Protein AF-A0AAV7D0V3-F1 (afdb_monomer_lite)

Foldseek 3Di:
DDFCLPPDQVVDPPDDPPDDDDTDDHPDPDCVSVLVSVVVNCCVVPVPDDDDDDDDDPVVDDDPDDPDPPDPDPDPPPPPPPDDDDDDDDDDD

pLDDT: mean 78.61, std 18.82, range [41.06, 97.94]

Sequence (93 aa):
MRDSSGVERGSYVGLPCNVHVCSGPDSCFGYDPAVLQAEQIFRQMFPDEEFCPPAPNPEDIIYDGEAGPQESGPSVDLSVEAAAESAPDIPEE

Radius of gyration: 22.34 Å; chains: 1; bounding box: 62×22×58 Å

Organism: Engystomops pustulosus (NCBI:txid76066)

Secondary structure (DSSP, 8-state):
----TTS-GGGSTT--TT--------SSSSSHHHHHHHHHHHHHH-TTS-SSPPPPPGGG---TT--------------------PPPPPPP-

InterPro domains:
  IPR001738 Rab protein geranylgeranyltransferase component A [PR00893] (12-32)
  IPR001738 Rab protein geranylgeranyltransferase component A [PR00893] (47-66)
  IPR036188 FAD/NAD(P)-binding domain superfamily [G3DSA:3.50.50.60] (1-51)

Structure (mmCIF, N/CA/C/O backbone):
data_AF-A0AAV7D0V3-F1
#
_entry.id   AF-A0AAV7D0V3-F1
#
loop_
_atom_site.group_PDB
_atom_site.id
_atom_site.type_symbol
_atom_site.label_atom_id
_atom_site.label_alt_id
_atom_site.label_comp_id
_atom_site.label_asym_id
_atom_site.label_entity_id
_atom_site.label_seq_id
_atom_site.pdbx_PDB_ins_code
_atom_site.Cartn_x
_atom_site.Cartn_y
_atom_site.Cartn_z
_atom_site.occupancy
_atom_site.B_iso_or_equiv
_atom_site.auth_seq_id
_atom_site.auth_comp_id
_atom_site.auth_asym_id
_atom_site.auth_atom_id
_atom_site.pdbx_PDB_model_num
ATOM 1 N N . MET A 1 1 ? 15.332 -8.081 -10.675 1.00 62.16 1 MET A N 1
ATOM 2 C CA . MET A 1 1 ? 13.894 -8.198 -11.015 1.00 62.16 1 MET A CA 1
ATOM 3 C C . MET A 1 1 ? 13.550 -7.079 -11.987 1.00 62.16 1 MET A C 1
ATOM 5 O O . MET A 1 1 ? 14.283 -6.100 -12.015 1.00 62.16 1 MET A O 1
ATOM 9 N N . ARG A 1 2 ? 12.538 -7.246 -12.843 1.00 79.12 2 ARG A N 1
ATOM 10 C CA . ARG A 1 2 ? 12.160 -6.221 -13.828 1.00 79.12 2 ARG A CA 1
ATOM 11 C C . ARG A 1 2 ? 11.271 -5.180 -13.150 1.00 79.12 2 ARG A C 1
ATOM 13 O O . ARG A 1 2 ? 10.283 -5.571 -12.532 1.00 79.12 2 ARG A O 1
ATOM 20 N N . ASP A 1 3 ? 11.609 -3.902 -13.294 1.00 82.00 3 ASP A N 1
ATOM 21 C CA . ASP A 1 3 ? 10.729 -2.812 -12.875 1.00 82.00 3 ASP A CA 1
ATOM 22 C C . ASP A 1 3 ? 9.380 -2.955 -13.595 1.00 82.00 3 ASP A C 1
ATOM 24 O O . ASP A 1 3 ? 9.318 -3.058 -14.824 1.00 82.00 3 ASP A O 1
ATOM 28 N N . SER A 1 4 ? 8.320 -3.065 -12.799 1.00 86.06 4 SER A N 1
ATOM 29 C CA . SER A 1 4 ? 6.940 -3.234 -13.263 1.00 86.06 4 SER A CA 1
ATOM 30 C C . SER A 1 4 ? 6.049 -2.062 -12.843 1.00 86.06 4 SER A C 1
ATOM 32 O O . SER A 1 4 ? 4.844 -2.116 -13.071 1.00 86.06 4 SER A O 1
ATOM 34 N N . SER A 1 5 ? 6.618 -1.014 -12.236 1.00 83.38 5 SER A N 1
ATOM 35 C CA . SER A 1 5 ? 5.885 0.184 -11.801 1.00 83.38 5 SER A CA 1
ATOM 36 C C . SER A 1 5 ? 5.230 0.926 -12.968 1.00 83.38 5 SER A C 1
ATOM 38 O O . SER A 1 5 ? 4.144 1.475 -12.818 1.00 83.38 5 SER A O 1
ATOM 40 N N . GLY A 1 6 ? 5.840 0.869 -14.156 1.00 83.50 6 GLY A N 1
ATOM 41 C CA . GLY A 1 6 ? 5.311 1.473 -15.381 1.00 83.50 6 GLY A CA 1
ATOM 42 C C . GLY A 1 6 ? 4.228 0.661 -16.103 1.00 83.50 6 GLY A C 1
ATOM 43 O O . GLY A 1 6 ? 3.808 1.055 -17.190 1.00 83.50 6 GLY A O 1
ATOM 44 N N . VAL A 1 7 ? 3.798 -0.489 -15.571 1.00 86.44 7 VAL A N 1
ATOM 45 C CA . VAL A 1 7 ? 2.738 -1.296 -16.195 1.00 86.44 7 VAL A CA 1
ATOM 46 C C . VAL A 1 7 ? 1.369 -0.774 -15.764 1.00 86.44 7 VAL A C 1
ATOM 48 O O . VAL A 1 7 ? 0.980 -0.884 -14.603 1.00 86.44 7 VAL A O 1
ATOM 51 N N . GLU A 1 8 ? 0.604 -0.262 -16.726 1.00 84.38 8 GLU A N 1
ATOM 52 C CA . GLU A 1 8 ? -0.778 0.180 -16.521 1.00 84.38 8 GLU A CA 1
ATOM 53 C C . GLU A 1 8 ? -1.652 -0.946 -15.948 1.00 84.38 8 GLU A C 1
ATOM 55 O O . GLU A 1 8 ? -1.757 -2.025 -16.540 1.00 84.38 8 GLU A O 1
ATOM 60 N N . ARG A 1 9 ? -2.353 -0.703 -14.832 1.00 79.12 9 ARG A N 1
ATOM 61 C CA . ARG A 1 9 ? -3.197 -1.729 -14.179 1.00 79.12 9 ARG A CA 1
ATOM 62 C C . ARG A 1 9 ? -4.334 -2.229 -15.076 1.00 79.12 9 ARG A C 1
ATOM 64 O O . ARG A 1 9 ? -4.733 -3.382 -14.975 1.00 79.12 9 ARG A O 1
ATOM 71 N N . GLY A 1 10 ? -4.828 -1.388 -15.985 1.00 80.50 10 GLY A N 1
ATOM 72 C CA . GLY A 1 10 ? -5.855 -1.766 -16.963 1.00 80.50 10 GLY A CA 1
ATOM 73 C C . GLY A 1 10 ? -5.355 -2.675 -18.092 1.00 80.50 10 GLY A C 1
ATOM 74 O O . GLY A 1 10 ? -6.167 -3.174 -18.866 1.00 80.50 10 GLY A O 1
ATOM 75 N N . SER A 1 11 ? -4.040 -2.902 -18.206 1.00 87.94 11 SER A N 1
ATOM 76 C CA . SER A 1 11 ? -3.469 -3.786 -19.233 1.00 87.94 11 SER A CA 1
ATOM 77 C C . SER A 1 11 ? -3.698 -5.275 -18.946 1.00 87.94 11 SER A C 1
ATOM 79 O O . SER A 1 11 ? -3.620 -6.097 -19.861 1.00 87.94 11 SER A O 1
ATOM 81 N N . TYR A 1 12 ? -4.024 -5.634 -17.701 1.00 90.00 12 TYR A N 1
ATOM 82 C CA . TYR A 1 12 ? -4.347 -7.005 -17.323 1.00 90.00 12 TYR A CA 1
ATOM 83 C C . TYR A 1 12 ? -5.788 -7.346 -17.731 1.00 90.00 12 TYR A C 1
ATOM 85 O O . TYR A 1 12 ? -6.758 -6.884 -17.132 1.00 90.00 12 TYR A O 1
ATOM 93 N N . VAL A 1 13 ? -5.932 -8.171 -18.769 1.00 93.50 13 VAL A N 1
ATOM 94 C CA . VAL A 1 13 ? -7.235 -8.561 -19.327 1.00 93.50 13 VAL A CA 1
ATOM 95 C C . VAL A 1 13 ? -7.798 -9.784 -18.602 1.00 93.50 13 VAL A C 1
ATOM 97 O O . VAL A 1 13 ? -7.085 -10.753 -18.356 1.00 93.50 13 VAL A O 1
ATOM 100 N N . GLY A 1 14 ? -9.102 -9.763 -18.313 1.00 93.38 14 GLY A N 1
ATOM 101 C CA . GLY A 1 14 ? -9.831 -10.921 -17.782 1.00 93.38 14 GLY A CA 1
ATOM 102 C C . GLY A 1 14 ? -9.692 -11.138 -16.274 1.00 93.38 14 GLY A C 1
ATOM 103 O O . GLY A 1 14 ? -10.109 -12.185 -15.779 1.00 93.38 14 GLY A O 1
ATOM 104 N N . LEU A 1 15 ? -9.135 -10.171 -15.539 1.00 93.19 15 LEU A N 1
ATOM 105 C CA . LEU A 1 15 ? -9.102 -10.234 -14.082 1.00 93.19 15 LEU A CA 1
ATOM 106 C C . LEU A 1 15 ? -10.488 -9.929 -13.484 1.00 93.19 15 LEU A C 1
ATOM 108 O O . LEU A 1 15 ? -11.145 -8.975 -13.911 1.00 93.19 15 LEU A O 1
ATOM 112 N N . PRO A 1 16 ? -10.937 -10.708 -12.485 1.00 94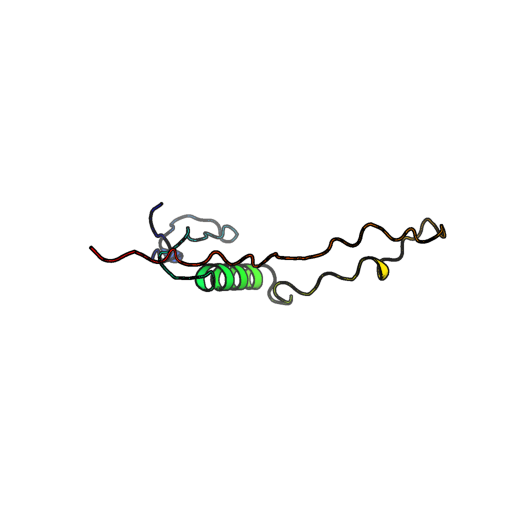.12 16 PRO A N 1
ATOM 113 C CA . PRO A 1 16 ? -12.101 -10.364 -11.677 1.00 94.12 16 PRO A CA 1
ATOM 114 C C . PRO A 1 16 ? -11.920 -9.024 -10.947 1.00 94.12 16 PRO A C 1
ATOM 116 O O . PRO A 1 16 ? -10.801 -8.633 -10.621 1.00 94.12 16 PRO A O 1
ATOM 119 N N . CYS A 1 17 ? -13.022 -8.343 -10.623 1.00 90.12 17 CYS A N 1
ATOM 120 C CA . CYS A 1 17 ? -12.997 -7.021 -9.979 1.00 90.12 17 CYS A CA 1
ATOM 121 C C . CYS A 1 17 ? -12.412 -7.002 -8.555 1.00 90.12 17 CYS A C 1
ATOM 123 O O . CYS A 1 17 ? -12.052 -5.939 -8.067 1.00 90.12 17 CYS A O 1
ATOM 125 N N . ASN A 1 18 ? -12.312 -8.157 -7.899 1.00 94.25 18 ASN A N 1
ATOM 126 C CA . ASN A 1 18 ? -11.759 -8.331 -6.555 1.00 94.25 18 ASN A CA 1
ATOM 127 C C . ASN A 1 18 ? -10.307 -8.844 -6.561 1.00 94.25 18 ASN A C 1
ATOM 129 O O . ASN A 1 18 ? -9.822 -9.340 -5.545 1.00 94.25 18 ASN A O 1
ATOM 133 N N . VAL A 1 19 ? -9.626 -8.783 -7.709 1.00 94.56 19 VAL A N 1
ATOM 134 C CA . VAL A 1 19 ? -8.202 -9.104 -7.833 1.00 94.56 19 VAL A CA 1
ATOM 135 C C . VAL A 1 19 ? -7.429 -7.812 -8.058 1.00 94.56 19 VAL A C 1
ATOM 137 O O . VAL A 1 19 ? -7.608 -7.135 -9.068 1.00 94.56 19 VAL A O 1
ATOM 140 N N . HIS A 1 20 ? -6.535 -7.491 -7.127 1.00 92.94 20 HIS A N 1
ATOM 141 C CA . HIS A 1 20 ? -5.671 -6.316 -7.205 1.00 92.94 20 HIS A CA 1
ATOM 142 C C . HIS A 1 20 ? -4.247 -6.745 -7.571 1.00 92.94 20 HIS A C 1
ATOM 144 O O . HIS A 1 20 ? -3.717 -7.704 -7.011 1.00 92.94 20 HIS A O 1
ATOM 150 N N . VAL A 1 21 ? -3.628 -6.038 -8.517 1.00 92.69 21 VAL A N 1
ATOM 151 C CA . VAL A 1 21 ? -2.249 -6.295 -8.957 1.00 92.69 21 VAL A CA 1
ATOM 152 C C . VAL A 1 21 ? -1.325 -5.231 -8.377 1.00 92.69 21 VAL A C 1
ATOM 154 O O . VAL A 1 21 ? -1.590 -4.036 -8.526 1.00 92.69 21 VAL A O 1
ATOM 157 N N . CYS A 1 22 ? -0.234 -5.677 -7.756 1.00 92.88 22 CYS A N 1
ATOM 158 C CA . CYS A 1 22 ? 0.831 -4.818 -7.249 1.00 92.88 22 CYS A CA 1
ATOM 159 C C . CYS A 1 22 ? 2.043 -4.848 -8.182 1.00 92.88 22 CYS A C 1
ATOM 161 O O . CYS A 1 22 ? 2.309 -5.849 -8.854 1.00 92.88 22 CYS A O 1
ATOM 163 N N . SER A 1 23 ? 2.786 -3.749 -8.211 1.00 91.69 23 SER A N 1
ATOM 164 C CA . SER A 1 23 ? 4.060 -3.676 -8.920 1.00 91.69 23 SER A CA 1
ATOM 165 C C . SER A 1 23 ? 5.161 -4.325 -8.085 1.00 91.69 23 SER A C 1
ATOM 167 O O . SER A 1 23 ? 5.091 -4.379 -6.859 1.00 91.69 23 SER A O 1
ATOM 169 N N . GLY A 1 24 ? 6.191 -4.831 -8.763 1.00 90.38 24 GLY A N 1
ATOM 170 C CA . GLY A 1 24 ? 7.443 -5.193 -8.103 1.00 90.38 24 GLY A CA 1
ATOM 171 C C . GLY A 1 24 ? 8.227 -3.955 -7.646 1.00 90.38 24 GLY A C 1
ATOM 172 O O . GLY A 1 24 ? 7.773 -2.831 -7.869 1.00 90.38 24 GLY A O 1
ATOM 173 N N . PRO A 1 25 ? 9.417 -4.152 -7.052 1.00 90.19 25 PRO A N 1
ATOM 174 C CA . PRO A 1 25 ? 10.307 -3.046 -6.720 1.00 90.19 25 PRO A CA 1
ATOM 175 C C . PRO A 1 25 ? 10.694 -2.274 -7.985 1.00 90.19 25 PRO A C 1
ATOM 177 O O . PRO A 1 25 ? 10.971 -2.875 -9.031 1.00 90.19 25 PRO A O 1
ATOM 180 N N . ASP A 1 26 ? 10.714 -0.954 -7.867 1.00 88.75 26 ASP A N 1
ATOM 181 C CA . ASP A 1 26 ? 11.118 -0.034 -8.922 1.00 88.75 26 ASP A CA 1
ATOM 182 C C . ASP A 1 26 ? 12.553 0.467 -8.699 1.00 88.75 26 ASP A C 1
ATOM 184 O O . ASP A 1 26 ? 13.258 0.043 -7.780 1.00 88.75 26 ASP A O 1
ATOM 188 N N . SER A 1 27 ? 13.028 1.318 -9.609 1.00 89.50 27 SER A N 1
ATOM 189 C CA . SER A 1 27 ? 14.328 1.979 -9.477 1.00 89.50 27 SER A CA 1
ATOM 190 C C . SER A 1 27 ? 14.272 3.278 -8.666 1.00 89.50 27 SER A C 1
ATOM 192 O O . SER A 1 27 ? 15.273 3.998 -8.624 1.00 89.50 27 SER A O 1
ATOM 194 N N . CYS A 1 28 ? 13.119 3.637 -8.091 1.00 88.31 28 CYS A N 1
ATOM 195 C CA . CYS A 1 28 ? 13.009 4.830 -7.267 1.00 88.31 28 CYS A CA 1
ATOM 196 C C . CYS A 1 28 ? 13.736 4.610 -5.938 1.00 88.31 28 CYS A C 1
ATOM 198 O O . CYS A 1 28 ? 13.875 3.499 -5.430 1.00 88.31 28 CYS A O 1
ATOM 200 N N . PHE A 1 29 ? 14.242 5.702 -5.375 1.00 91.50 29 PHE A N 1
ATOM 201 C CA . PHE A 1 29 ? 14.840 5.665 -4.052 1.00 91.50 29 PHE A CA 1
ATOM 202 C C . PHE A 1 29 ? 13.734 5.739 -2.996 1.00 91.50 29 PHE A C 1
ATOM 204 O O . PHE A 1 29 ? 12.900 6.640 -3.048 1.00 91.50 29 PHE A O 1
ATOM 211 N N . GLY A 1 30 ? 13.749 4.821 -2.030 1.00 91.75 30 GLY A N 1
ATOM 212 C CA . GLY A 1 30 ? 12.748 4.759 -0.965 1.00 91.75 30 GLY A CA 1
ATOM 213 C C . GLY A 1 30 ? 11.537 3.894 -1.316 1.00 91.75 30 GLY A C 1
ATOM 214 O O . GLY A 1 30 ? 11.615 3.006 -2.161 1.00 91.75 30 GLY A O 1
ATOM 215 N N . TYR A 1 31 ? 10.426 4.128 -0.613 1.00 93.69 31 TYR A N 1
ATOM 216 C CA . TYR A 1 31 ? 9.236 3.266 -0.660 1.00 93.69 31 TYR A CA 1
ATOM 217 C C . TYR A 1 31 ? 7.945 4.009 -1.007 1.00 93.69 31 TYR A C 1
ATOM 219 O O . TYR A 1 31 ? 6.877 3.396 -0.996 1.00 93.69 31 TYR A O 1
ATOM 227 N N . ASP A 1 32 ? 8.018 5.301 -1.338 1.00 94.38 32 ASP A N 1
ATOM 228 C CA . ASP A 1 32 ? 6.834 6.121 -1.616 1.00 94.38 32 ASP A CA 1
ATOM 229 C C . ASP A 1 32 ? 5.906 5.490 -2.672 1.00 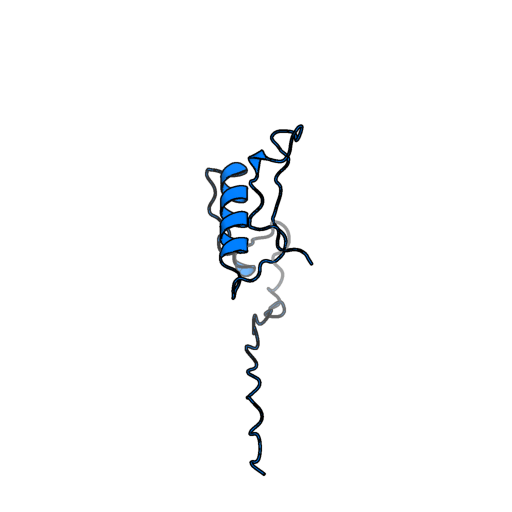94.38 32 ASP A C 1
ATOM 231 O O . ASP A 1 32 ? 4.701 5.409 -2.419 1.00 94.38 32 ASP A O 1
ATOM 235 N N . PRO A 1 33 ? 6.409 4.950 -3.806 1.00 92.75 33 PRO A N 1
ATOM 236 C CA . PRO A 1 33 ? 5.540 4.326 -4.805 1.00 92.75 33 PRO A CA 1
ATOM 237 C C . PRO A 1 33 ? 4.784 3.103 -4.267 1.00 92.75 33 PRO A C 1
ATOM 239 O O . PRO A 1 33 ? 3.604 2.913 -4.574 1.00 92.75 33 PRO A O 1
ATOM 242 N N . ALA A 1 34 ? 5.437 2.296 -3.427 1.00 93.81 34 ALA A N 1
ATOM 243 C CA . ALA A 1 34 ? 4.834 1.116 -2.815 1.00 93.81 34 ALA A CA 1
ATOM 244 C C . ALA A 1 34 ? 3.774 1.499 -1.770 1.00 93.81 34 ALA A C 1
ATOM 246 O O . ALA A 1 34 ? 2.684 0.924 -1.763 1.00 93.81 34 ALA A O 1
ATOM 247 N N . VAL A 1 35 ? 4.061 2.498 -0.928 1.00 95.88 35 VAL A N 1
ATOM 248 C CA . VAL A 1 35 ? 3.126 2.998 0.094 1.00 95.88 35 VAL A CA 1
ATOM 249 C C . VAL A 1 35 ? 1.879 3.590 -0.563 1.00 95.88 35 VAL A C 1
ATOM 251 O O . VAL A 1 35 ? 0.763 3.218 -0.202 1.00 95.88 35 VAL A O 1
ATOM 254 N N . LEU A 1 36 ? 2.051 4.423 -1.594 1.00 95.00 36 LEU A N 1
ATOM 255 C CA . LEU A 1 36 ? 0.938 5.002 -2.352 1.00 95.00 36 LEU A CA 1
ATOM 256 C C . LEU A 1 36 ? 0.080 3.923 -3.029 1.00 95.00 36 LEU A C 1
ATOM 258 O O . LEU A 1 36 ? -1.150 4.004 -3.022 1.00 95.00 36 LEU A O 1
ATOM 262 N N . GLN A 1 37 ? 0.705 2.891 -3.606 1.00 95.06 37 GLN A N 1
ATOM 263 C CA . GLN A 1 37 ? -0.023 1.765 -4.194 1.00 95.06 37 GLN A CA 1
ATOM 264 C C . GLN A 1 37 ? -0.845 1.009 -3.143 1.00 95.06 37 GLN A C 1
ATOM 266 O O . GLN A 1 37 ? -2.002 0.678 -3.418 1.00 95.06 37 GLN A O 1
ATOM 271 N N . ALA A 1 38 ? -0.269 0.747 -1.969 1.00 96.75 38 ALA A N 1
ATOM 272 C CA . ALA A 1 38 ? -0.949 0.061 -0.877 1.00 96.75 38 ALA A CA 1
ATOM 273 C C . ALA A 1 38 ? -2.154 0.866 -0.367 1.00 96.75 38 ALA A C 1
ATOM 275 O O . ALA A 1 38 ? -3.250 0.318 -0.264 1.00 96.75 38 ALA A O 1
ATOM 276 N N . GLU A 1 39 ? -1.989 2.172 -0.149 1.00 97.19 39 GLU A N 1
ATOM 277 C CA . GLU A 1 39 ? -3.057 3.081 0.286 1.00 97.19 39 GLU A CA 1
ATOM 278 C C . GLU A 1 39 ? -4.217 3.134 -0.724 1.00 97.19 39 GLU A C 1
ATOM 280 O O . GLU A 1 39 ? -5.390 3.077 -0.351 1.00 97.19 39 GLU A O 1
ATOM 285 N N . GLN A 1 40 ? -3.912 3.184 -2.026 1.00 95.50 40 GLN A N 1
ATOM 286 C CA . GLN A 1 40 ? -4.929 3.156 -3.081 1.00 95.50 40 GLN A CA 1
ATOM 287 C C . GLN A 1 40 ? -5.739 1.857 -3.082 1.00 95.50 40 GLN A C 1
ATOM 289 O O . GLN A 1 40 ? -6.956 1.897 -3.247 1.00 95.50 40 GLN A O 1
ATOM 294 N N . ILE A 1 41 ? -5.073 0.708 -2.931 1.00 95.88 41 ILE A N 1
ATOM 295 C CA . ILE A 1 41 ? -5.745 -0.597 -2.879 1.00 95.88 41 ILE A CA 1
ATOM 296 C C . ILE A 1 41 ? -6.580 -0.700 -1.599 1.00 95.88 41 ILE A C 1
ATOM 298 O O . ILE A 1 41 ? -7.735 -1.116 -1.661 1.00 95.88 41 ILE A O 1
ATOM 302 N N . PHE A 1 42 ? -6.044 -0.256 -0.461 1.00 97.94 42 PHE A N 1
ATOM 303 C CA . PHE A 1 42 ? -6.764 -0.232 0.809 1.00 97.94 42 PHE A CA 1
ATOM 304 C C . PHE A 1 42 ? -8.068 0.560 0.708 1.00 97.94 42 PHE A C 1
ATOM 306 O O . PHE A 1 42 ? -9.122 0.011 1.002 1.00 97.94 42 PHE A O 1
ATOM 313 N N . ARG A 1 43 ? -8.034 1.792 0.183 1.00 97.00 43 ARG A N 1
ATOM 314 C CA . ARG A 1 43 ? -9.239 2.625 0.008 1.00 97.00 43 ARG A CA 1
ATOM 315 C C . ARG A 1 43 ? -10.271 2.037 -0.955 1.00 97.00 43 ARG A C 1
ATOM 317 O O . ARG A 1 43 ? -11.449 2.357 -0.850 1.00 97.00 43 ARG A O 1
ATOM 324 N N . GLN A 1 44 ? -9.850 1.203 -1.908 1.00 94.94 44 GLN A N 1
ATOM 325 C CA . GLN A 1 44 ? -10.785 0.482 -2.780 1.00 94.94 44 GLN A CA 1
ATOM 326 C C . GLN A 1 44 ? -11.528 -0.626 -2.027 1.00 94.94 44 GLN A C 1
ATOM 328 O O . GLN A 1 44 ? -12.687 -0.889 -2.334 1.00 94.94 44 GLN A O 1
ATOM 333 N N . MET A 1 45 ? -10.866 -1.275 -1.065 1.00 95.94 45 MET A N 1
ATOM 334 C CA . MET A 1 45 ? -11.446 -2.358 -0.266 1.00 95.94 45 MET A CA 1
ATOM 335 C C . MET A 1 45 ? -12.228 -1.833 0.949 1.00 95.94 45 MET A C 1
ATOM 337 O O . MET A 1 45 ? -13.282 -2.373 1.273 1.00 95.94 45 MET A O 1
ATOM 341 N N . PHE A 1 46 ? -11.728 -0.772 1.586 1.00 96.81 46 PHE A N 1
ATOM 342 C CA . PHE A 1 46 ? -12.230 -0.183 2.829 1.00 96.81 46 PHE A CA 1
ATOM 343 C C . PHE A 1 46 ? -12.312 1.348 2.686 1.00 96.81 46 PHE A C 1
ATOM 345 O O . PHE A 1 46 ? -11.416 2.067 3.127 1.00 96.81 46 PHE A O 1
ATOM 352 N N . PRO A 1 47 ? -13.352 1.880 2.022 1.00 96.00 47 PRO A N 1
ATOM 353 C CA . PRO A 1 47 ? -13.433 3.307 1.698 1.00 96.00 47 PRO A CA 1
ATOM 354 C C . PRO A 1 47 ? -13.627 4.209 2.923 1.00 96.00 47 PRO A C 1
ATOM 356 O O . PRO A 1 47 ? -13.231 5.372 2.887 1.00 96.00 47 PRO A O 1
ATOM 359 N N . ASP A 1 48 ? -14.227 3.672 3.986 1.00 97.38 48 ASP A N 1
ATOM 360 C CA . ASP A 1 48 ? -14.582 4.415 5.197 1.00 97.38 48 ASP A CA 1
ATOM 361 C C . ASP A 1 48 ? -13.557 4.244 6.334 1.00 97.38 48 ASP A C 1
ATOM 363 O O . ASP A 1 48 ? -13.724 4.840 7.398 1.00 97.38 48 ASP A O 1
ATOM 367 N N . GLU A 1 49 ? -12.504 3.440 6.134 1.00 97.19 49 GLU A N 1
ATOM 368 C CA . GLU A 1 49 ? -11.457 3.225 7.138 1.00 97.19 49 GLU A CA 1
ATOM 369 C C . GLU A 1 49 ? -10.206 4.075 6.888 1.00 97.19 49 GLU A C 1
ATOM 371 O O . GLU A 1 49 ? -9.872 4.450 5.760 1.00 97.19 49 GLU A O 1
ATOM 376 N N . GLU A 1 50 ? -9.487 4.370 7.972 1.00 96.56 50 GLU A N 1
ATOM 377 C CA . GLU A 1 50 ? -8.186 5.030 7.915 1.00 96.56 50 GLU A CA 1
ATOM 378 C C . GLU A 1 50 ? -7.098 4.037 7.483 1.00 96.56 50 GLU A C 1
ATOM 380 O O . GLU A 1 50 ? -7.106 2.870 7.869 1.00 96.56 50 GLU A O 1
ATOM 385 N N . PHE A 1 51 ? -6.140 4.497 6.677 1.00 97.38 51 PHE A N 1
ATOM 386 C CA . PHE A 1 51 ? -5.018 3.667 6.253 1.00 97.38 51 PHE A CA 1
ATOM 387 C C . PHE A 1 51 ? -3.963 3.576 7.362 1.00 97.38 51 PHE A C 1
ATOM 389 O O . PHE A 1 51 ? -3.307 4.568 7.667 1.00 97.38 51 PHE A O 1
ATOM 396 N N . CYS A 1 52 ? -3.773 2.371 7.907 1.00 95.50 52 CYS A N 1
ATOM 397 C CA . CYS A 1 52 ? -2.795 2.063 8.959 1.00 95.50 52 CYS A CA 1
ATOM 398 C C . CYS A 1 52 ? -2.931 2.937 10.225 1.00 95.50 52 CYS A C 1
ATOM 400 O O . CYS A 1 52 ? -1.958 3.591 10.613 1.00 95.50 52 CYS A O 1
ATOM 402 N N . PRO A 1 53 ? -4.097 2.931 10.903 1.00 95.25 53 PRO A N 1
ATOM 403 C CA . PRO A 1 53 ? -4.232 3.602 12.188 1.00 95.25 53 PRO A CA 1
ATOM 404 C C . PRO A 1 53 ? -3.286 2.968 13.222 1.00 95.25 53 PRO A C 1
ATOM 406 O O . PRO A 1 53 ? -2.940 1.783 13.106 1.00 95.25 53 PRO A O 1
ATOM 409 N N . PRO A 1 54 ? -2.866 3.720 14.254 1.00 91.69 54 PRO A N 1
ATOM 410 C CA . PRO A 1 54 ? -2.077 3.156 15.338 1.00 91.69 54 PRO A CA 1
ATOM 411 C C . PRO A 1 54 ? -2.854 2.014 15.997 1.00 91.69 54 PRO A C 1
ATOM 413 O O . PRO A 1 54 ? -4.039 2.149 16.311 1.00 91.69 54 PRO A O 1
ATOM 416 N N . ALA A 1 55 ? -2.180 0.882 16.199 1.00 90.94 55 ALA A N 1
ATOM 417 C CA . ALA A 1 55 ? -2.767 -0.227 16.934 1.00 90.94 55 ALA A CA 1
ATOM 418 C C . ALA A 1 55 ? -3.144 0.237 18.356 1.00 90.94 55 ALA A C 1
ATOM 420 O O . ALA A 1 55 ? -2.410 1.042 18.939 1.00 90.94 55 ALA A O 1
ATOM 421 N N . PRO A 1 56 ? -4.262 -0.251 18.924 1.00 89.19 56 PRO A N 1
ATOM 422 C CA . PRO A 1 56 ? -4.600 0.040 20.314 1.00 89.19 56 PRO A CA 1
ATOM 423 C C . PRO A 1 56 ? -3.482 -0.463 21.234 1.00 89.19 56 PRO A C 1
ATOM 425 O O . PRO A 1 56 ? -2.884 -1.510 20.956 1.00 89.19 56 PRO A O 1
ATOM 428 N N . ASN A 1 57 ? -3.191 0.260 22.320 1.00 88.94 57 ASN A N 1
ATOM 429 C CA . ASN A 1 57 ? -2.152 -0.191 23.240 1.00 88.94 57 ASN A CA 1
ATOM 430 C C . ASN A 1 57 ? -2.584 -1.505 23.903 1.00 88.94 57 ASN A C 1
ATOM 432 O O . ASN A 1 57 ? -3.770 -1.694 24.191 1.00 88.94 57 ASN A O 1
ATOM 436 N N . PRO A 1 58 ? -1.644 -2.422 24.183 1.00 87.81 58 PRO A N 1
ATOM 437 C CA . PRO A 1 58 ? -1.982 -3.705 24.787 1.00 87.81 58 PRO A CA 1
ATOM 438 C C . PRO A 1 58 ? -2.619 -3.548 26.175 1.00 87.81 58 PRO A C 1
ATOM 440 O O . PRO A 1 58 ? -3.460 -4.368 26.539 1.00 87.81 58 PRO A O 1
ATOM 443 N N . GLU A 1 59 ? -2.275 -2.496 26.929 1.00 86.25 59 GLU A N 1
ATOM 444 C CA . GLU A 1 59 ? -2.910 -2.204 28.220 1.00 86.25 59 GLU A CA 1
ATOM 445 C C . GLU A 1 59 ? -4.385 -1.779 28.127 1.00 86.25 59 GLU A C 1
ATOM 447 O O . GLU A 1 59 ? -5.111 -1.922 29.110 1.00 86.25 59 GLU A O 1
ATOM 452 N N . ASP A 1 60 ? -4.845 -1.298 26.966 1.00 86.38 60 ASP A N 1
ATOM 453 C CA . ASP A 1 60 ? -6.229 -0.853 26.760 1.00 86.38 60 ASP A CA 1
ATOM 454 C C . ASP A 1 60 ? -7.192 -2.036 26.511 1.00 86.38 60 ASP A C 1
ATOM 456 O O . ASP A 1 60 ? -8.416 -1.873 26.509 1.00 86.38 60 ASP A O 1
ATOM 460 N N . ILE A 1 61 ? -6.664 -3.247 26.302 1.00 85.44 61 ILE A N 1
ATOM 461 C CA . ILE A 1 61 ? -7.450 -4.449 26.007 1.00 85.44 61 ILE A CA 1
ATOM 462 C C . ILE A 1 61 ? -7.876 -5.119 27.321 1.00 85.44 61 ILE A C 1
ATOM 464 O O . ILE A 1 61 ? -7.085 -5.784 27.989 1.00 85.44 61 ILE A O 1
ATOM 468 N N . ILE A 1 62 ? -9.155 -4.988 27.687 1.00 84.69 62 ILE A N 1
ATOM 469 C CA . ILE A 1 62 ? -9.727 -5.648 28.871 1.00 84.69 62 ILE A CA 1
ATOM 470 C C . ILE A 1 62 ? -10.233 -7.046 28.493 1.00 84.69 62 ILE A C 1
ATOM 472 O O . ILE A 1 62 ? -11.153 -7.184 27.686 1.00 84.69 62 ILE A O 1
ATOM 476 N N . TYR A 1 63 ? -9.670 -8.086 29.112 1.00 82.50 63 TYR A N 1
ATOM 477 C CA . TYR A 1 63 ? -10.143 -9.465 28.971 1.00 82.50 63 TYR A CA 1
ATOM 478 C C . TYR A 1 63 ? -11.217 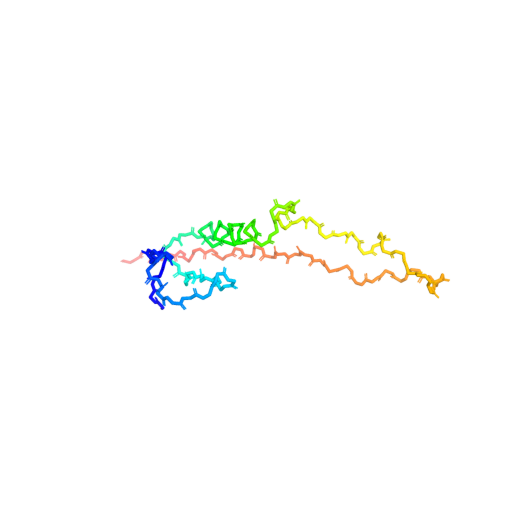-9.774 30.023 1.00 82.50 63 TYR A C 1
ATOM 480 O O . TYR A 1 63 ? -10.995 -9.575 31.214 1.00 82.50 63 TYR A O 1
ATOM 488 N N . ASP A 1 64 ? -12.354 -10.333 29.605 1.00 77.94 64 ASP A N 1
ATOM 489 C CA . ASP A 1 64 ? -13.513 -10.663 30.465 1.00 77.94 64 ASP A CA 1
ATOM 490 C C . ASP A 1 64 ? -13.258 -11.846 31.441 1.00 77.94 64 ASP A C 1
ATOM 492 O O . ASP A 1 64 ? -14.184 -12.399 32.028 1.00 77.94 64 ASP A O 1
ATOM 496 N N . GLY A 1 65 ? -11.999 -12.288 31.589 1.00 69.94 65 GLY A N 1
ATOM 497 C CA . GLY A 1 65 ? -11.645 -13.586 32.176 1.00 69.94 65 GLY A CA 1
ATOM 498 C C . GLY A 1 65 ? -10.659 -13.603 33.347 1.00 69.94 65 GLY A C 1
ATOM 499 O O . GLY A 1 65 ? -10.705 -14.561 34.109 1.00 69.94 65 GLY A O 1
ATOM 500 N N . GLU A 1 66 ? -9.801 -12.598 33.559 1.00 59.19 66 GLU A N 1
ATOM 501 C CA . GLU A 1 66 ? -8.756 -12.694 34.595 1.00 59.19 66 GLU A CA 1
ATOM 502 C C . GLU A 1 66 ? -8.361 -11.324 35.166 1.00 59.19 66 GLU A C 1
ATOM 504 O O . GLU A 1 66 ? -7.554 -10.587 34.610 1.00 59.19 66 GLU A O 1
ATOM 509 N N . ALA A 1 67 ? -8.887 -11.009 36.352 1.00 56.81 67 ALA A N 1
ATOM 510 C CA . ALA A 1 67 ? -8.263 -10.057 37.266 1.00 56.81 67 ALA A CA 1
ATOM 511 C C . ALA A 1 67 ? -7.069 -10.744 37.965 1.00 56.81 67 ALA A C 1
ATOM 513 O O . ALA A 1 67 ? -7.128 -11.068 39.150 1.00 56.81 67 ALA A O 1
ATOM 514 N N . GLY A 1 68 ? -6.014 -11.040 37.205 1.00 59.31 68 GLY A N 1
ATOM 515 C CA . GLY A 1 68 ? -4.703 -11.460 37.711 1.00 59.31 68 GLY A CA 1
ATOM 516 C C . GLY A 1 68 ? -3.702 -10.301 37.637 1.00 59.31 68 GLY A C 1
ATOM 517 O O . GLY A 1 68 ? -3.937 -9.365 36.872 1.00 59.31 68 GLY A O 1
ATOM 518 N N . PRO A 1 69 ? -2.613 -10.297 38.435 1.00 54.28 69 PRO A N 1
ATOM 519 C CA . PRO A 1 69 ? -1.629 -9.218 38.415 1.00 54.28 69 PRO A CA 1
ATOM 520 C C . PRO A 1 69 ? -1.137 -8.997 36.988 1.00 54.28 69 PRO A C 1
ATOM 522 O O . PRO A 1 69 ? -0.692 -9.945 36.350 1.00 54.28 69 PRO A O 1
ATOM 525 N N . GLN A 1 70 ? -1.238 -7.759 36.505 1.00 57.84 70 GLN A N 1
ATOM 526 C CA . GLN A 1 70 ? -0.710 -7.357 35.209 1.00 57.84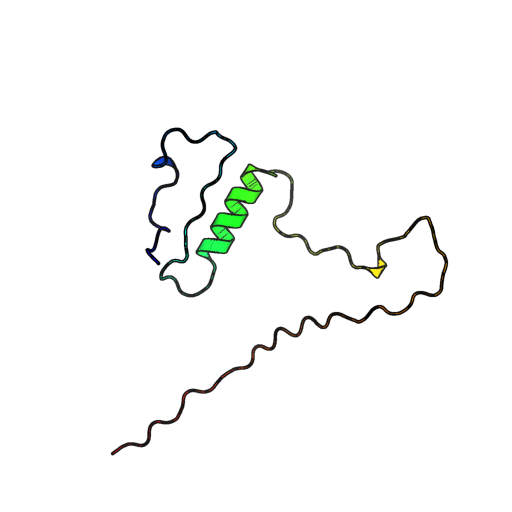 70 GLN A CA 1
ATOM 527 C C . GLN A 1 70 ? 0.799 -7.598 35.223 1.00 57.84 70 GLN A C 1
ATOM 529 O O . GLN A 1 70 ? 1.567 -6.795 35.755 1.00 57.84 70 GLN A O 1
ATOM 534 N N . GLU A 1 71 ? 1.231 -8.748 34.717 1.00 52.75 71 GLU A N 1
ATOM 535 C CA . GLU A 1 71 ? 2.630 -8.950 34.408 1.00 52.75 71 GLU A CA 1
ATOM 536 C C . GLU A 1 71 ? 2.966 -7.983 33.277 1.00 52.75 71 GLU A C 1
ATOM 538 O O . GLU A 1 71 ? 2.319 -7.967 32.231 1.00 52.75 71 GLU A O 1
ATOM 543 N N . SER A 1 72 ? 3.935 -7.106 33.532 1.00 55.16 72 SER A N 1
ATOM 544 C CA . SER A 1 72 ? 4.577 -6.310 32.499 1.00 55.16 72 SER A CA 1
ATOM 545 C C . SER A 1 72 ? 5.134 -7.279 31.460 1.00 55.16 72 SER A C 1
ATOM 547 O O . SER A 1 72 ? 6.226 -7.822 31.626 1.00 55.16 72 SER A O 1
ATOM 549 N N . GLY A 1 73 ? 4.344 -7.544 30.418 1.00 53.84 73 GLY A N 1
ATOM 550 C CA . GLY A 1 73 ? 4.805 -8.252 29.237 1.00 53.84 73 GLY A CA 1
ATOM 551 C C . GLY A 1 73 ? 6.044 -7.542 28.693 1.00 53.84 73 GLY A C 1
ATOM 552 O O . GLY A 1 73 ? 6.188 -6.331 28.893 1.00 53.84 73 GLY A O 1
ATOM 553 N N . PRO A 1 74 ? 6.973 -8.269 28.053 1.00 48.22 74 PRO A N 1
ATOM 554 C CA . PRO A 1 74 ? 8.192 -7.665 27.548 1.00 48.22 74 PRO A CA 1
ATOM 555 C C . PRO A 1 74 ? 7.812 -6.510 26.624 1.00 48.22 74 PRO A C 1
ATOM 557 O O . PRO A 1 74 ? 7.155 -6.710 25.603 1.00 48.22 74 PRO A O 1
ATOM 560 N N . SER A 1 75 ? 8.210 -5.299 27.008 1.00 54.28 75 SER A N 1
ATOM 561 C CA . SER A 1 75 ? 8.206 -4.131 26.143 1.00 54.28 75 SER A CA 1
ATOM 562 C C . SER A 1 75 ? 8.964 -4.515 24.877 1.00 54.28 75 SER A C 1
ATOM 564 O O . SER A 1 75 ? 10.183 -4.694 24.913 1.00 54.28 75 SER A O 1
ATOM 566 N N . VAL A 1 76 ? 8.235 -4.721 23.778 1.00 53.34 76 VAL A N 1
ATOM 567 C CA . VAL A 1 76 ? 8.835 -4.849 22.453 1.00 53.34 76 VAL A CA 1
ATOM 568 C C . VAL A 1 76 ? 9.359 -3.469 22.094 1.00 53.34 76 VAL A C 1
ATOM 570 O O . VAL A 1 76 ? 8.647 -2.611 21.582 1.00 53.34 76 VAL A O 1
ATOM 573 N N . ASP A 1 77 ? 10.603 -3.232 22.488 1.00 45.22 77 ASP A N 1
ATOM 574 C CA . ASP A 1 77 ? 11.356 -2.050 22.122 1.00 45.22 77 ASP A CA 1
ATOM 575 C C . ASP A 1 77 ? 11.431 -2.014 20.590 1.00 45.22 77 ASP A C 1
ATOM 577 O O . ASP A 1 77 ? 12.160 -2.782 19.961 1.00 45.22 77 ASP A O 1
ATOM 581 N N . LEU A 1 78 ? 10.617 -1.154 19.977 1.00 55.41 78 LEU A N 1
ATOM 582 C CA . LEU A 1 78 ? 10.720 -0.776 18.571 1.00 55.41 78 LEU A CA 1
ATOM 583 C C . LEU A 1 78 ? 11.966 0.110 18.379 1.00 55.41 78 LEU A C 1
ATOM 585 O O . LEU A 1 78 ? 11.880 1.195 17.806 1.00 55.41 78 LEU A O 1
ATOM 589 N N . SER A 1 79 ? 13.142 -0.339 18.832 1.00 45.09 79 SER A N 1
ATOM 590 C CA . SER A 1 79 ? 14.408 0.144 18.290 1.00 45.09 79 SER A CA 1
ATOM 591 C C . SER A 1 79 ? 14.546 -0.423 16.887 1.00 45.09 79 SER A C 1
ATOM 593 O O . SER A 1 79 ? 15.169 -1.457 16.649 1.00 45.09 79 SER A O 1
ATOM 595 N N . VAL A 1 80 ? 13.973 0.292 15.919 1.00 46.34 80 VAL A N 1
ATOM 596 C CA . VAL A 1 80 ? 14.619 0.384 14.613 1.00 46.34 80 VAL A CA 1
ATOM 597 C C . VAL A 1 80 ? 15.963 1.061 14.874 1.00 46.34 80 VAL A C 1
ATOM 599 O O . VAL A 1 80 ? 16.075 2.283 14.919 1.00 46.34 80 VAL A O 1
ATOM 602 N N . GLU A 1 81 ? 16.978 0.234 15.116 1.00 41.72 81 GLU A N 1
ATOM 603 C CA . GLU A 1 81 ? 18.379 0.607 14.991 1.00 41.72 81 GLU A CA 1
ATOM 604 C C . GLU A 1 81 ? 18.597 1.083 13.552 1.00 41.72 81 GLU A C 1
ATOM 606 O O . GLU A 1 81 ? 18.858 0.305 12.633 1.00 41.72 81 GLU A O 1
ATOM 611 N N . ALA A 1 82 ? 18.483 2.393 13.349 1.00 49.88 82 ALA A N 1
ATOM 612 C CA . ALA A 1 82 ? 19.134 3.078 12.249 1.00 49.88 82 ALA A CA 1
ATOM 613 C C . ALA A 1 82 ? 20.645 3.104 12.540 1.00 49.88 82 ALA A C 1
ATOM 615 O O . ALA A 1 82 ? 21.218 4.140 12.874 1.00 49.88 82 ALA A O 1
ATOM 616 N N . ALA A 1 83 ? 21.287 1.938 12.454 1.00 41.06 83 ALA A N 1
ATOM 617 C CA . ALA A 1 83 ? 22.734 1.830 12.460 1.00 41.06 83 ALA A CA 1
ATOM 618 C C . ALA A 1 83 ? 23.252 2.299 11.094 1.00 41.06 83 ALA A C 1
ATOM 620 O O . ALA A 1 83 ? 23.144 1.615 10.077 1.00 41.06 83 ALA A O 1
ATOM 621 N N . ALA A 1 84 ? 23.769 3.525 11.090 1.00 49.44 84 ALA A N 1
ATOM 622 C CA . ALA A 1 84 ? 24.606 4.066 10.037 1.00 49.44 84 ALA A CA 1
ATOM 623 C C . ALA A 1 84 ? 25.834 3.171 9.817 1.00 49.44 84 ALA A C 1
ATOM 625 O O . ALA A 1 84 ? 26.494 2.799 10.786 1.00 49.44 84 ALA A O 1
ATOM 626 N N . GLU A 1 85 ? 26.212 2.925 8.561 1.00 41.31 85 GLU A N 1
ATOM 627 C CA . GLU A 1 85 ? 27.592 2.558 8.254 1.00 41.31 85 GLU A CA 1
ATOM 628 C C . GLU A 1 85 ? 28.208 3.570 7.285 1.00 41.31 85 GLU A C 1
ATOM 630 O O . GLU A 1 85 ? 27.728 3.832 6.181 1.00 41.31 85 GLU A O 1
ATOM 635 N N . SER A 1 86 ? 29.249 4.196 7.824 1.00 46.00 86 SER A N 1
ATOM 636 C CA . SER A 1 86 ? 30.154 5.183 7.260 1.00 46.00 86 SER A CA 1
ATOM 637 C C . SER A 1 86 ? 30.762 4.739 5.930 1.00 46.00 86 SER A C 1
ATOM 639 O O . SER A 1 86 ? 31.217 3.606 5.793 1.00 46.00 86 SER A O 1
ATOM 641 N N . ALA A 1 87 ? 30.877 5.674 4.984 1.00 55.75 87 ALA A N 1
ATOM 642 C CA . ALA A 1 87 ? 31.750 5.521 3.825 1.00 55.75 87 ALA A CA 1
ATOM 643 C C . ALA A 1 87 ? 33.191 5.209 4.285 1.00 55.75 87 ALA A C 1
ATOM 645 O O . ALA A 1 87 ? 33.670 5.868 5.217 1.00 55.75 87 ALA A O 1
ATOM 646 N N . PRO A 1 88 ? 33.896 4.243 3.669 1.00 49.66 88 PRO A N 1
ATOM 647 C CA . PRO A 1 88 ? 35.326 4.101 3.877 1.00 49.66 88 PRO A CA 1
ATOM 648 C C . PRO A 1 88 ? 36.076 5.178 3.083 1.00 49.66 88 PRO A C 1
ATOM 650 O O . PRO A 1 88 ? 35.887 5.342 1.877 1.00 49.66 88 PRO A O 1
ATOM 653 N N . ASP A 1 89 ? 36.919 5.906 3.808 1.00 49.44 89 ASP A N 1
ATOM 654 C CA . ASP A 1 89 ? 37.949 6.818 3.317 1.00 49.44 89 ASP A CA 1
ATOM 655 C C . ASP A 1 89 ? 38.871 6.078 2.326 1.00 49.44 89 ASP A C 1
ATOM 657 O O . ASP A 1 89 ? 39.448 5.039 2.657 1.00 49.44 89 ASP A O 1
ATOM 661 N N . ILE A 1 90 ? 38.948 6.568 1.086 1.00 65.00 90 ILE A N 1
ATOM 662 C CA . ILE A 1 90 ? 39.837 6.035 0.047 1.00 65.00 90 ILE A CA 1
ATOM 663 C C . ILE A 1 90 ? 41.186 6.747 0.213 1.00 65.00 90 ILE A C 1
ATOM 665 O O . ILE A 1 90 ? 41.224 7.960 0.002 1.00 65.00 90 ILE A O 1
ATOM 669 N N . PRO A 1 91 ? 42.294 6.059 0.543 1.00 56.31 91 PRO A N 1
ATOM 670 C CA .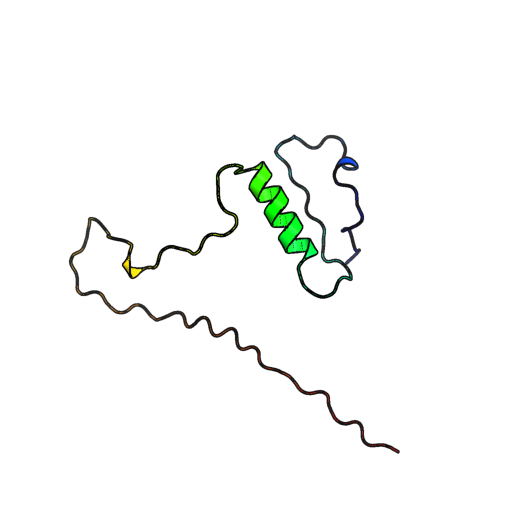 PRO A 1 91 ? 43.601 6.695 0.484 1.00 56.31 91 PRO A CA 1
ATOM 671 C C . PRO A 1 91 ? 44.001 6.911 -0.982 1.00 56.31 91 PRO A C 1
ATOM 673 O O . PRO A 1 91 ? 43.949 5.983 -1.791 1.00 56.31 91 PRO A O 1
ATOM 676 N N .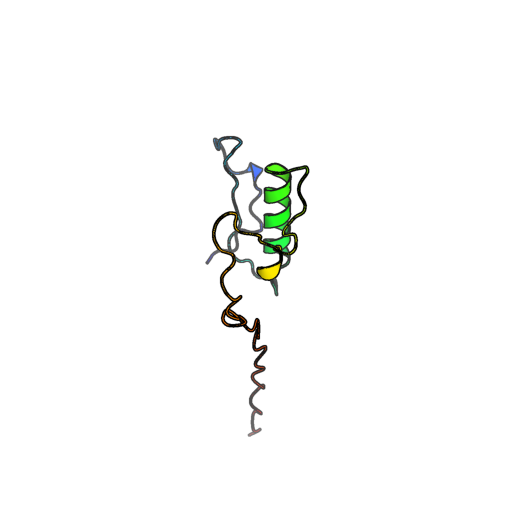 GLU A 1 92 ? 44.373 8.150 -1.309 1.00 52.56 92 GLU A N 1
ATOM 677 C CA . GLU A 1 92 ? 44.986 8.531 -2.585 1.00 52.56 92 GLU A CA 1
ATOM 678 C C . GLU A 1 92 ? 46.330 7.809 -2.787 1.00 52.56 92 GLU A C 1
ATOM 680 O O . GLU A 1 92 ? 47.189 7.831 -1.901 1.00 52.56 92 GLU A O 1
ATOM 685 N N . GLU A 1 93 ? 46.526 7.239 -3.980 1.00 52.16 93 GLU A N 1
ATOM 686 C CA . GLU A 1 93 ? 47.842 7.021 -4.602 1.00 52.16 93 GLU A CA 1
ATOM 687 C C . GLU A 1 93 ? 47.803 7.495 -6.062 1.00 52.16 93 GLU A C 1
ATOM 689 O O . GLU A 1 93 ? 46.811 7.174 -6.763 1.00 52.16 93 GLU A O 1
#